Protein AF-A0A7J4L7R0-F1 (afdb_monomer_lite)

Foldseek 3Di:
DLLVVLVVLLVVLVVVQVVCCVVPVDRDPCSLVVLQCVLLVSQVVVCVVVVNCVSNVQLVQLLVVLLVVLVVCVVVVNDDPSVSSSSSSVSSSLGDDPPDPVSCVVVVVVVD

Secondary structure (DSSP, 8-state):
-HHHHHHHHHHHHHHHHHHHHHHHSS--HHHHHHHHHHHHHHHHHHHHHTT-THHHHHHHHHHHHHHHHHHHHHHTTSS-HHHHHHHHHHHHHH---TT-GGGHHHHHHTT-

Radius of gyration: 13.93 Å; chains: 1; bounding box: 34×26×31 Å

Sequence (112 aa):
MISLVLTVLGIVVLLAASYTDFKKREVPDWISYGFVFAALGTRLLYSIYSRQINFFIFGLIGFAAMFLLANILYYAKQWGGGDAKILMGMGAVFGLNIFNPSSYFVFGIFFA

pLDDT: mean 85.2, std 9.4, range [46.66, 94.0]

Structure (mmCIF, N/CA/C/O backbone):
data_AF-A0A7J4L7R0-F1
#
_entry.id   AF-A0A7J4L7R0-F1
#
loop_
_atom_site.group_PDB
_atom_site.id
_atom_site.type_symbol
_atom_site.label_atom_id
_atom_site.label_alt_id
_atom_site.label_comp_id
_atom_site.label_asym_id
_atom_site.label_entity_id
_atom_site.label_seq_id
_atom_site.pdbx_PDB_ins_code
_atom_site.Cartn_x
_atom_site.Cartn_y
_atom_site.Cartn_z
_atom_site.occupancy
_atom_site.B_iso_or_equiv
_atom_site.auth_seq_id
_atom_site.auth_comp_id
_atom_site.auth_asym_id
_atom_site.auth_atom_id
_atom_site.pdbx_PDB_model_num
ATOM 1 N N . MET A 1 1 ? -1.240 -7.581 -17.450 1.00 75.50 1 MET A N 1
ATOM 2 C CA . MET A 1 1 ? -1.303 -8.907 -16.793 1.00 75.50 1 MET A CA 1
ATOM 3 C C . MET A 1 1 ? -1.022 -8.784 -15.298 1.00 75.50 1 MET A C 1
ATOM 5 O O . MET A 1 1 ? -1.945 -9.010 -14.534 1.00 75.50 1 MET A O 1
ATOM 9 N N . ILE A 1 2 ? 0.167 -8.331 -14.865 1.00 82.19 2 ILE A N 1
ATOM 10 C CA . ILE A 1 2 ? 0.473 -8.148 -13.427 1.00 82.19 2 ILE A CA 1
ATOM 11 C C . ILE A 1 2 ? -0.470 -7.166 -12.713 1.00 82.19 2 ILE A C 1
ATOM 13 O O . ILE A 1 2 ? -0.894 -7.425 -11.593 1.00 82.19 2 ILE A O 1
ATOM 17 N N . SER A 1 3 ? -0.864 -6.082 -13.388 1.00 82.69 3 SER A N 1
ATOM 18 C CA . SER A 1 3 ? -1.840 -5.118 -12.871 1.00 82.69 3 SER A CA 1
ATOM 19 C C . SER A 1 3 ? -3.174 -5.779 -12.528 1.00 82.69 3 SER A C 1
ATOM 21 O O . SER A 1 3 ? -3.693 -5.558 -11.446 1.00 82.69 3 SER A O 1
ATOM 23 N N . LEU A 1 4 ? -3.681 -6.655 -13.399 1.00 86.69 4 LEU A N 1
ATOM 24 C CA . LEU A 1 4 ? -4.934 -7.381 -13.184 1.00 86.69 4 LEU A CA 1
ATOM 25 C C . LEU A 1 4 ? -4.838 -8.304 -11.964 1.00 86.69 4 LEU A C 1
ATOM 27 O O . LEU A 1 4 ? -5.741 -8.302 -11.135 1.00 86.69 4 LEU A O 1
ATOM 31 N N . VAL A 1 5 ? -3.727 -9.033 -11.815 1.00 89.56 5 VAL A N 1
ATOM 32 C CA . VAL A 1 5 ? -3.487 -9.897 -10.645 1.00 89.56 5 VAL A CA 1
ATOM 33 C C . VAL A 1 5 ? -3.507 -9.080 -9.352 1.00 89.56 5 VAL A C 1
ATOM 35 O O . VAL A 1 5 ? -4.197 -9.448 -8.407 1.00 89.56 5 VAL A O 1
ATOM 38 N N . LEU A 1 6 ? -2.800 -7.947 -9.326 1.00 89.62 6 LEU A N 1
ATOM 39 C CA . LEU A 1 6 ? -2.754 -7.053 -8.169 1.00 89.62 6 LEU A CA 1
ATOM 40 C C . LEU A 1 6 ? -4.126 -6.434 -7.859 1.00 89.62 6 LEU A C 1
ATOM 42 O O . LEU A 1 6 ? -4.505 -6.352 -6.694 1.00 89.62 6 LEU A O 1
ATOM 46 N N . THR A 1 7 ? -4.894 -6.043 -8.879 1.00 87.38 7 THR A N 1
ATOM 47 C CA . THR A 1 7 ? -6.252 -5.507 -8.704 1.00 87.38 7 THR A CA 1
ATOM 48 C C . THR A 1 7 ? -7.207 -6.559 -8.148 1.00 87.38 7 THR A C 1
ATOM 50 O O . THR A 1 7 ? -7.936 -6.268 -7.204 1.00 87.38 7 THR A O 1
ATOM 53 N N . VAL A 1 8 ? -7.185 -7.789 -8.673 1.00 91.56 8 VAL A N 1
ATOM 54 C CA . VAL A 1 8 ? -8.000 -8.896 -8.143 1.00 91.56 8 VAL A CA 1
ATOM 55 C C . VAL A 1 8 ? -7.621 -9.192 -6.694 1.00 91.56 8 VAL A C 1
ATOM 57 O O . VAL A 1 8 ? -8.503 -9.337 -5.853 1.00 91.56 8 VAL A O 1
ATOM 60 N N . LEU A 1 9 ? -6.323 -9.209 -6.381 1.00 91.44 9 LEU A N 1
ATOM 61 C CA . LEU A 1 9 ? -5.828 -9.397 -5.018 1.00 91.44 9 LEU A CA 1
ATOM 62 C C . LEU A 1 9 ? -6.349 -8.295 -4.081 1.00 91.44 9 LEU A C 1
ATOM 64 O O . LEU A 1 9 ? -6.861 -8.604 -3.008 1.00 91.44 9 LEU A O 1
ATOM 68 N N . GLY A 1 10 ? -6.301 -7.031 -4.511 1.00 90.19 10 GLY A N 1
ATOM 69 C CA . GLY A 1 10 ? -6.866 -5.902 -3.768 1.00 90.19 10 GLY A CA 1
ATOM 70 C C . GLY A 1 10 ? -8.373 -6.029 -3.535 1.00 90.19 10 GLY A C 1
ATOM 71 O O . GLY A 1 10 ? -8.827 -5.866 -2.408 1.00 90.19 10 GLY A O 1
ATOM 72 N N . ILE A 1 11 ? -9.149 -6.388 -4.563 1.00 90.81 11 ILE A N 1
ATOM 73 C CA . ILE A 1 11 ? -10.605 -6.577 -4.444 1.00 90.81 11 ILE A CA 1
ATOM 74 C C . ILE A 1 11 ? -10.933 -7.704 -3.460 1.00 90.81 11 ILE A C 1
ATOM 76 O O . ILE A 1 11 ? -11.785 -7.529 -2.593 1.00 90.81 11 ILE A O 1
ATOM 80 N N . VAL A 1 12 ? -10.247 -8.846 -3.557 1.00 92.56 12 VAL A N 1
ATOM 81 C CA . VAL A 1 12 ? -10.463 -9.985 -2.652 1.00 92.56 12 VAL A CA 1
ATOM 82 C C . VAL A 1 12 ? -10.168 -9.596 -1.205 1.00 92.56 12 VAL A C 1
ATOM 84 O O . VAL A 1 12 ? -10.956 -9.918 -0.318 1.00 92.56 12 VAL A O 1
ATOM 87 N N . VAL A 1 13 ? -9.069 -8.876 -0.959 1.00 91.69 13 VAL A N 1
ATOM 88 C CA . VAL A 1 13 ? -8.724 -8.418 0.391 1.00 91.69 13 VAL A CA 1
ATOM 89 C C . VAL A 1 13 ? -9.716 -7.383 0.903 1.00 91.69 13 VAL A C 1
ATOM 91 O O . VAL A 1 13 ? -10.108 -7.482 2.059 1.00 91.69 13 VAL A O 1
ATOM 94 N N . LEU A 1 14 ? -10.169 -6.438 0.077 1.00 89.88 14 LEU A N 1
ATOM 95 C CA . LEU A 1 14 ? -11.183 -5.462 0.484 1.00 89.88 14 LEU A CA 1
ATOM 96 C C . LEU A 1 14 ? -12.504 -6.145 0.845 1.00 89.88 14 LEU A C 1
ATOM 98 O O . LEU A 1 14 ? -13.069 -5.853 1.891 1.00 89.88 14 LEU A O 1
ATOM 102 N N . LEU A 1 15 ? -12.958 -7.112 0.044 1.00 91.50 15 LEU A N 1
ATOM 103 C CA . LEU A 1 15 ? -14.153 -7.898 0.360 1.00 91.50 15 LEU A CA 1
ATOM 104 C C . LEU A 1 15 ? -13.981 -8.699 1.655 1.00 91.50 15 LEU A C 1
ATOM 106 O O . LEU A 1 15 ? -14.891 -8.730 2.482 1.00 91.50 15 LEU A O 1
ATOM 110 N N . ALA A 1 16 ? -12.816 -9.323 1.852 1.00 88.62 16 ALA A N 1
ATOM 111 C CA . ALA A 1 16 ? -12.506 -10.048 3.079 1.00 88.62 16 ALA A CA 1
ATOM 112 C C . ALA A 1 16 ? -12.475 -9.110 4.297 1.00 88.62 16 ALA A C 1
ATOM 114 O O . ALA A 1 16 ? -13.067 -9.439 5.324 1.00 88.62 16 ALA A O 1
ATOM 115 N N . ALA A 1 17 ? -11.849 -7.938 4.162 1.00 87.19 17 ALA A N 1
ATOM 116 C CA . ALA A 1 17 ? -11.768 -6.912 5.191 1.00 87.19 17 ALA A CA 1
ATOM 117 C C . ALA A 1 17 ? -13.156 -6.377 5.554 1.00 87.19 17 ALA A C 1
ATOM 119 O O . ALA A 1 17 ? -13.510 -6.400 6.729 1.00 87.19 17 ALA A O 1
ATOM 120 N N . SER A 1 18 ? -13.979 -6.010 4.566 1.00 87.31 18 SER A N 1
ATOM 121 C CA . SER A 1 18 ? -15.365 -5.585 4.786 1.00 87.31 18 SER A CA 1
ATOM 122 C C . SER A 1 18 ? -16.191 -6.684 5.450 1.00 87.31 18 SER A C 1
ATOM 124 O O . SER A 1 18 ? -16.914 -6.416 6.404 1.00 87.31 18 SER A O 1
ATOM 126 N N . TYR A 1 19 ? -16.059 -7.940 5.012 1.00 88.94 19 TYR A N 1
ATOM 127 C CA . TYR A 1 19 ? -16.759 -9.057 5.648 1.00 88.94 19 TYR A CA 1
ATOM 128 C C . TYR A 1 19 ? -16.350 -9.232 7.119 1.00 88.94 19 TYR A C 1
ATOM 130 O O . TYR A 1 19 ? -17.206 -9.442 7.983 1.00 88.94 19 TYR A O 1
ATOM 138 N N . THR A 1 20 ? -15.052 -9.139 7.430 1.00 85.50 20 THR A N 1
ATOM 139 C CA . THR A 1 20 ? -14.573 -9.213 8.817 1.00 85.50 20 THR A CA 1
ATOM 140 C C . THR A 1 20 ? -14.995 -8.011 9.648 1.00 85.50 20 THR A C 1
ATOM 142 O O . THR A 1 20 ? -15.361 -8.200 10.807 1.00 85.50 20 THR A O 1
ATOM 145 N N . ASP A 1 21 ? -15.021 -6.820 9.054 1.00 84.25 21 ASP A N 1
ATOM 146 C CA . ASP A 1 21 ? -15.445 -5.587 9.706 1.00 84.25 21 ASP A CA 1
ATOM 147 C C . ASP A 1 21 ? -16.929 -5.655 10.098 1.00 84.25 21 ASP A C 1
ATOM 149 O O . ASP A 1 21 ? -17.273 -5.488 11.266 1.00 84.25 21 ASP A O 1
ATOM 153 N N . PHE A 1 22 ? -17.808 -6.105 9.195 1.00 83.25 22 PHE A N 1
ATOM 154 C CA . PHE A 1 22 ? -19.222 -6.329 9.524 1.00 83.25 22 PHE A CA 1
ATOM 155 C C . PHE A 1 22 ? -19.436 -7.368 10.636 1.00 83.25 22 PHE A C 1
ATOM 157 O O . PHE A 1 22 ? -20.396 -7.267 11.401 1.00 83.25 22 PHE A O 1
ATOM 164 N N . LYS A 1 23 ? -18.569 -8.384 10.731 1.00 81.31 23 LYS A N 1
ATOM 165 C CA . LYS A 1 23 ? -18.746 -9.507 11.665 1.00 81.31 23 LYS A CA 1
ATOM 166 C C . LYS A 1 23 ? -18.120 -9.273 13.039 1.00 81.31 23 LYS A C 1
ATOM 168 O O . LYS A 1 23 ? -18.668 -9.735 14.036 1.00 81.31 23 LYS A O 1
ATOM 173 N N . LYS A 1 24 ? -16.951 -8.634 13.090 1.00 78.25 24 LYS A N 1
ATOM 174 C CA . LYS A 1 24 ? -16.125 -8.491 14.301 1.00 78.25 24 LYS A CA 1
ATOM 175 C C . LYS A 1 24 ? -15.826 -7.037 14.668 1.00 78.25 24 LYS A C 1
ATOM 177 O O . LYS A 1 24 ? -15.263 -6.821 15.733 1.00 78.25 24 LYS A O 1
ATOM 182 N N . ARG A 1 25 ? -16.221 -6.071 13.824 1.00 79.94 25 ARG A N 1
ATOM 183 C CA . ARG A 1 25 ? -15.906 -4.631 13.932 1.00 79.94 25 ARG A CA 1
ATOM 184 C C . ARG A 1 25 ? -14.415 -4.300 13.936 1.00 79.94 25 ARG A C 1
ATOM 186 O O . ARG A 1 25 ? -14.034 -3.190 14.287 1.00 79.94 25 ARG A O 1
ATOM 193 N N . GLU A 1 2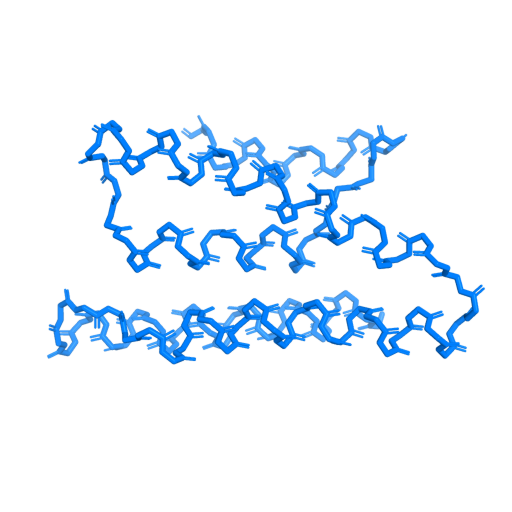6 ? -13.581 -5.273 13.583 1.00 80.06 26 GLU A N 1
ATOM 194 C CA . GLU A 1 26 ? -12.136 -5.130 13.511 1.00 80.06 26 GLU A CA 1
ATOM 195 C C . GLU A 1 26 ? -11.604 -5.993 12.369 1.00 80.06 26 GLU A C 1
ATOM 197 O O . GLU A 1 26 ? -11.933 -7.181 12.243 1.00 80.06 26 GLU A O 1
ATOM 202 N N . VAL A 1 27 ? -10.748 -5.392 11.545 1.00 82.88 27 VAL A N 1
ATOM 203 C CA . VAL A 1 27 ? -9.980 -6.114 10.533 1.00 82.88 27 VAL A CA 1
ATOM 204 C C . VAL A 1 27 ? -8.771 -6.743 11.221 1.00 82.88 27 VAL A C 1
ATOM 206 O O . VAL A 1 27 ? -7.958 -6.033 11.814 1.00 82.88 27 VAL A O 1
ATOM 209 N N . PRO A 1 28 ? -8.608 -8.069 11.147 1.00 85.19 28 PRO A N 1
ATOM 210 C CA . PRO A 1 28 ? -7.557 -8.724 11.892 1.00 85.19 28 PRO A CA 1
ATOM 211 C C . PRO A 1 28 ? -6.192 -8.596 11.189 1.00 85.19 28 PRO A C 1
ATOM 213 O O . PRO A 1 28 ? -6.074 -8.719 9.970 1.00 85.19 28 PRO A O 1
ATOM 216 N N . ASP A 1 29 ? -5.136 -8.412 11.983 1.00 85.38 29 ASP A N 1
ATOM 217 C CA . ASP A 1 29 ? -3.806 -7.975 11.524 1.00 85.38 29 ASP A CA 1
ATOM 218 C C . ASP A 1 29 ? -3.152 -8.852 10.447 1.00 85.38 29 ASP A C 1
ATOM 220 O O . ASP A 1 29 ? -2.523 -8.344 9.522 1.00 85.38 29 ASP A O 1
ATOM 224 N N . TRP A 1 30 ? -3.307 -10.170 10.540 1.00 87.44 30 TRP A N 1
ATOM 225 C CA . TRP A 1 30 ? -2.859 -11.138 9.535 1.00 87.44 30 TRP A CA 1
ATOM 226 C C . TRP A 1 30 ? -3.399 -10.865 8.123 1.00 87.44 30 TRP A C 1
ATOM 228 O O . TRP A 1 30 ? -2.665 -11.087 7.162 1.00 87.44 30 TRP A O 1
ATOM 238 N N . ILE A 1 31 ? -4.620 -10.336 7.976 1.00 86.94 31 ILE A N 1
ATOM 239 C CA . ILE A 1 31 ? -5.161 -9.945 6.665 1.00 86.94 31 ILE A CA 1
ATOM 240 C C . ILE A 1 31 ? -4.424 -8.707 6.155 1.00 86.94 31 ILE A C 1
ATOM 242 O O . ILE A 1 31 ? -3.951 -8.700 5.020 1.00 86.94 31 ILE A O 1
ATOM 246 N N . SER A 1 32 ? -4.264 -7.686 6.997 1.00 88.69 32 SER A N 1
ATOM 247 C CA . SER A 1 32 ? -3.633 -6.426 6.600 1.00 88.69 32 SER A CA 1
ATOM 248 C C . SER A 1 32 ? -2.1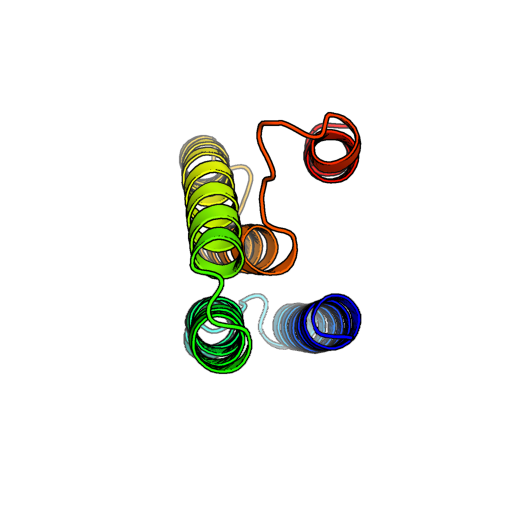40 -6.586 6.299 1.00 88.69 32 SER A C 1
ATOM 250 O O . SER A 1 32 ? -1.671 -6.171 5.240 1.00 88.69 32 SER A O 1
ATOM 252 N N . TYR A 1 33 ? -1.377 -7.235 7.184 1.00 89.19 33 TYR A N 1
ATOM 253 C CA . TYR A 1 33 ? 0.040 -7.513 6.935 1.00 89.19 33 TYR A CA 1
ATOM 254 C C . TYR A 1 33 ? 0.220 -8.512 5.793 1.00 89.19 33 TYR A C 1
ATOM 256 O O . TYR A 1 33 ? 1.068 -8.297 4.927 1.00 89.19 33 TYR A O 1
ATOM 264 N N . GLY A 1 34 ? -0.606 -9.563 5.743 1.00 91.94 34 GLY A N 1
ATOM 265 C CA . GLY A 1 34 ? -0.603 -10.527 4.645 1.00 91.94 34 GLY A CA 1
ATOM 266 C C . GLY A 1 34 ? -0.827 -9.854 3.293 1.00 91.94 34 GLY A C 1
ATOM 267 O O . GLY A 1 34 ? -0.132 -10.173 2.332 1.00 91.94 34 GLY A O 1
ATOM 268 N N . PHE A 1 35 ? -1.712 -8.859 3.230 1.00 92.75 35 PHE A N 1
ATOM 269 C CA . PHE A 1 35 ? -1.954 -8.078 2.023 1.00 92.75 35 PHE A CA 1
ATOM 270 C C . PHE A 1 35 ? -0.732 -7.268 1.579 1.00 92.75 35 PHE A C 1
ATOM 272 O O . PHE A 1 35 ? -0.351 -7.337 0.410 1.00 92.75 35 PHE A O 1
ATOM 279 N N . VAL A 1 36 ? -0.074 -6.558 2.502 1.00 92.88 36 VAL A N 1
ATOM 280 C CA . VAL A 1 36 ? 1.155 -5.801 2.204 1.00 92.88 36 VAL A CA 1
ATOM 281 C C . VAL A 1 36 ? 2.248 -6.729 1.668 1.00 92.88 36 VAL A C 1
ATOM 283 O O . VAL A 1 36 ? 2.837 -6.453 0.618 1.00 92.88 36 VAL A O 1
ATOM 286 N N . PHE A 1 37 ? 2.497 -7.852 2.349 1.00 94.00 37 PHE A N 1
ATOM 287 C C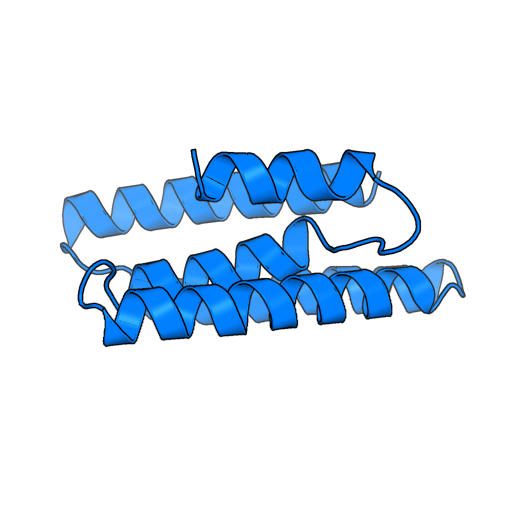A . PHE A 1 37 ? 3.507 -8.821 1.922 1.00 94.00 37 PHE A CA 1
ATOM 288 C C . PHE A 1 37 ? 3.154 -9.473 0.585 1.00 94.00 37 PHE A C 1
ATOM 290 O O . PHE A 1 37 ? 4.034 -9.636 -0.258 1.00 94.00 37 PHE A O 1
ATOM 297 N N . ALA A 1 38 ? 1.883 -9.799 0.347 1.00 93.50 38 ALA A N 1
ATOM 298 C CA . ALA A 1 38 ? 1.444 -10.376 -0.916 1.00 93.50 38 ALA A CA 1
ATOM 299 C C . ALA A 1 38 ? 1.591 -9.381 -2.079 1.00 93.50 38 ALA A C 1
ATOM 301 O O . ALA A 1 38 ? 2.089 -9.751 -3.143 1.00 93.50 38 ALA A O 1
ATOM 302 N N . ALA A 1 39 ? 1.232 -8.110 -1.888 1.00 93.38 39 ALA A N 1
ATOM 303 C CA . ALA A 1 39 ? 1.350 -7.076 -2.916 1.00 93.38 39 ALA A CA 1
ATOM 304 C C . ALA A 1 39 ? 2.817 -6.755 -3.262 1.00 93.38 39 ALA A C 1
ATOM 306 O O . ALA A 1 39 ? 3.192 -6.720 -4.436 1.00 93.38 39 ALA A O 1
ATOM 307 N N . LEU A 1 40 ? 3.679 -6.567 -2.256 1.00 93.56 40 LEU A N 1
ATOM 308 C CA . LEU A 1 40 ? 5.108 -6.323 -2.490 1.00 93.56 40 LEU A CA 1
ATOM 309 C C . LEU A 1 40 ? 5.827 -7.576 -3.001 1.00 93.56 40 LEU A C 1
ATOM 311 O O . LEU A 1 40 ? 6.642 -7.480 -3.917 1.00 93.56 40 LEU A O 1
ATOM 315 N N . GLY A 1 41 ? 5.494 -8.751 -2.466 1.00 93.56 41 GLY A N 1
ATOM 316 C CA . GLY A 1 41 ? 6.066 -10.030 -2.879 1.00 93.56 41 GLY A CA 1
ATOM 317 C C . GLY A 1 41 ? 5.743 -10.370 -4.332 1.00 93.56 41 GLY A C 1
ATOM 318 O O . GLY A 1 41 ? 6.641 -10.715 -5.096 1.00 93.56 41 GLY A O 1
ATOM 319 N N . THR A 1 42 ? 4.492 -10.189 -4.762 1.00 92.62 42 THR A N 1
ATOM 320 C CA . THR A 1 42 ? 4.103 -10.396 -6.171 1.00 92.62 42 THR A CA 1
ATOM 321 C C . THR A 1 42 ? 4.816 -9.427 -7.113 1.00 92.62 42 THR A C 1
ATOM 323 O O . THR A 1 42 ? 5.289 -9.847 -8.171 1.00 92.62 42 THR A O 1
ATOM 326 N N . ARG A 1 43 ? 4.987 -8.154 -6.725 1.00 90.38 43 ARG A N 1
ATOM 327 C CA . ARG A 1 43 ? 5.796 -7.192 -7.496 1.00 90.38 43 ARG A CA 1
ATOM 328 C C . ARG A 1 43 ? 7.272 -7.558 -7.549 1.00 90.38 43 ARG A C 1
ATOM 330 O O . ARG A 1 43 ? 7.887 -7.389 -8.598 1.00 90.38 43 ARG A O 1
ATOM 337 N N . LEU A 1 44 ? 7.836 -8.058 -6.453 1.00 92.75 44 LEU A N 1
ATOM 338 C CA . LEU A 1 44 ? 9.229 -8.492 -6.389 1.00 92.75 44 LEU A CA 1
ATOM 339 C C . LEU A 1 44 ? 9.464 -9.697 -7.305 1.00 92.75 44 LEU A C 1
ATOM 341 O O . LEU A 1 44 ? 10.366 -9.662 -8.140 1.00 92.75 44 LEU A O 1
ATOM 345 N N . LEU A 1 45 ? 8.613 -10.722 -7.216 1.00 93.44 45 LEU A N 1
ATOM 346 C CA . LEU A 1 45 ? 8.683 -11.901 -8.084 1.00 93.44 45 LEU A CA 1
ATOM 347 C C . LEU A 1 45 ? 8.547 -11.515 -9.560 1.00 93.44 45 LEU A C 1
ATOM 349 O O . LEU A 1 45 ? 9.334 -11.961 -10.395 1.00 93.44 45 LEU A O 1
ATOM 353 N N . TYR A 1 46 ? 7.597 -10.632 -9.879 1.00 91.69 46 TYR A N 1
ATOM 354 C CA . TYR A 1 46 ? 7.419 -10.141 -11.241 1.00 91.69 46 TYR A CA 1
ATOM 355 C C . TYR A 1 46 ? 8.627 -9.335 -11.729 1.00 91.69 46 TYR A C 1
ATOM 357 O O . TYR A 1 46 ? 9.080 -9.538 -12.849 1.00 91.69 46 TYR A O 1
ATOM 365 N N . SER A 1 47 ? 9.188 -8.474 -10.880 1.00 92.19 47 SER A N 1
ATOM 366 C CA . SER A 1 47 ? 10.388 -7.687 -11.176 1.00 92.19 47 SER A CA 1
ATOM 367 C C . SER A 1 47 ? 11.594 -8.569 -11.514 1.00 92.19 47 SER A C 1
ATOM 369 O O . SER A 1 47 ? 12.344 -8.252 -12.440 1.00 92.19 47 SER A O 1
ATOM 371 N N . ILE A 1 48 ? 11.777 -9.680 -10.790 1.00 92.62 48 ILE A N 1
ATOM 372 C CA . ILE A 1 48 ? 12.829 -10.667 -11.074 1.00 92.62 48 ILE A CA 1
ATOM 373 C C . ILE A 1 48 ? 12.560 -11.350 -12.420 1.00 92.62 48 ILE A C 1
ATOM 375 O O . ILE A 1 48 ? 13.458 -11.421 -13.259 1.00 92.62 48 ILE A O 1
ATOM 379 N N . TYR A 1 49 ? 11.322 -11.795 -12.657 1.00 92.31 49 TYR A N 1
ATOM 380 C CA . TYR A 1 49 ? 10.928 -12.464 -13.899 1.00 92.31 49 TYR A CA 1
ATOM 381 C C . TYR A 1 49 ? 11.096 -11.566 -15.135 1.00 92.31 49 TYR A C 1
ATOM 383 O O . TYR A 1 49 ? 11.669 -11.983 -16.139 1.00 92.31 49 TYR A O 1
ATOM 391 N N . SER A 1 50 ? 10.650 -10.311 -15.059 1.00 90.31 50 SER A N 1
ATOM 392 C CA . SER A 1 50 ? 10.727 -9.352 -16.163 1.00 90.31 50 SER A CA 1
ATOM 393 C C . SER A 1 50 ? 12.082 -8.645 -16.269 1.00 90.31 50 SER A C 1
ATOM 395 O O . SER A 1 50 ? 12.251 -7.821 -17.165 1.00 90.31 50 SER A O 1
ATOM 397 N N . ARG A 1 51 ? 13.026 -8.914 -15.348 1.00 89.12 51 ARG A N 1
ATOM 398 C CA . ARG A 1 51 ? 14.325 -8.222 -15.202 1.00 89.12 51 ARG A CA 1
ATOM 399 C C . ARG A 1 51 ? 14.207 -6.692 -15.150 1.00 89.12 51 ARG A C 1
ATOM 401 O O . ARG A 1 51 ? 15.091 -5.974 -15.607 1.00 89.12 51 ARG A O 1
ATOM 408 N N . GLN A 1 52 ? 13.106 -6.184 -14.600 1.00 89.50 52 GLN A N 1
ATOM 409 C CA . GLN A 1 52 ? 12.827 -4.750 -14.519 1.00 89.50 52 GLN A CA 1
ATOM 410 C C . GLN A 1 52 ? 12.536 -4.358 -13.074 1.00 89.50 52 GLN A C 1
ATOM 412 O O . GLN A 1 52 ? 11.397 -4.431 -12.613 1.00 89.50 52 GLN A O 1
ATOM 417 N N . ILE A 1 53 ? 13.576 -3.874 -12.391 1.00 89.75 53 ILE A N 1
ATOM 418 C CA . ILE A 1 53 ? 13.520 -3.457 -10.981 1.00 89.75 53 ILE A CA 1
ATOM 419 C C . ILE A 1 53 ? 12.497 -2.338 -10.725 1.00 89.75 53 ILE A C 1
ATOM 421 O O . ILE A 1 53 ? 11.931 -2.228 -9.637 1.00 89.75 53 ILE A O 1
ATOM 425 N N . ASN A 1 54 ? 12.195 -1.548 -11.760 1.00 87.25 54 ASN A N 1
ATOM 426 C CA . ASN A 1 54 ? 11.266 -0.424 -11.704 1.00 87.25 54 ASN A CA 1
ATOM 427 C C . ASN A 1 54 ? 9.875 -0.831 -11.191 1.00 87.25 54 ASN A C 1
ATOM 429 O O . ASN A 1 54 ? 9.263 -0.072 -10.444 1.00 87.25 54 ASN A O 1
ATOM 433 N N . PHE A 1 55 ? 9.386 -2.037 -11.511 1.00 86.44 55 PHE A N 1
ATOM 434 C CA . PHE A 1 55 ? 8.077 -2.504 -11.029 1.00 86.44 55 PHE A CA 1
ATOM 435 C C . PHE A 1 55 ? 8.013 -2.620 -9.505 1.00 86.44 55 PHE A C 1
ATOM 437 O O . PHE A 1 55 ? 7.001 -2.253 -8.893 1.00 86.44 55 PHE A O 1
ATOM 444 N N . PHE A 1 56 ? 9.095 -3.105 -8.895 1.00 90.44 56 PHE A N 1
ATOM 445 C CA . PHE A 1 56 ? 9.205 -3.201 -7.447 1.00 90.44 56 PHE A CA 1
ATOM 446 C C . PHE A 1 56 ? 9.386 -1.817 -6.817 1.00 90.44 56 PHE A C 1
ATOM 448 O O . PHE A 1 56 ? 8.671 -1.486 -5.875 1.00 90.44 56 PHE A O 1
ATOM 455 N N . ILE A 1 57 ? 10.242 -0.968 -7.399 1.00 90.19 57 ILE A N 1
ATOM 456 C CA . ILE A 1 57 ? 10.485 0.401 -6.916 1.00 90.19 57 ILE A CA 1
ATOM 457 C C . ILE A 1 57 ? 9.195 1.230 -6.913 1.00 90.19 57 ILE A C 1
ATOM 459 O O . ILE A 1 57 ? 8.871 1.844 -5.902 1.00 90.19 57 ILE A O 1
ATOM 463 N N . PHE A 1 58 ? 8.403 1.198 -7.988 1.00 90.00 58 PHE A N 1
ATOM 464 C CA . PHE A 1 58 ? 7.118 1.906 -8.027 1.00 90.00 58 PHE A CA 1
ATOM 465 C C . PHE A 1 58 ? 6.135 1.392 -6.968 1.00 90.00 58 PHE A C 1
ATOM 467 O O . PHE A 1 58 ? 5.331 2.162 -6.446 1.00 90.00 58 PHE A O 1
ATOM 474 N N . GLY A 1 59 ? 6.199 0.101 -6.627 1.00 88.69 59 GLY A N 1
ATOM 475 C CA . GLY A 1 59 ? 5.388 -0.480 -5.554 1.00 88.69 59 GLY A CA 1
ATOM 476 C C . GLY A 1 59 ? 5.829 0.017 -4.186 1.00 88.69 59 GLY A C 1
ATOM 477 O O . GLY A 1 59 ? 4.994 0.393 -3.372 1.00 88.69 59 GLY A O 1
ATOM 478 N N . LEU A 1 60 ? 7.142 0.091 -3.969 1.00 92.56 60 LEU A N 1
ATOM 479 C CA . LEU A 1 60 ? 7.738 0.603 -2.741 1.00 92.56 60 LEU A CA 1
ATOM 480 C C . LEU A 1 60 ? 7.425 2.092 -2.532 1.00 92.56 60 LEU A C 1
ATOM 482 O O . LEU A 1 60 ? 7.080 2.494 -1.427 1.00 92.56 60 LEU A O 1
ATOM 486 N N . ILE A 1 61 ? 7.490 2.900 -3.596 1.00 91.00 61 ILE A N 1
ATOM 487 C CA . ILE A 1 61 ? 7.139 4.328 -3.554 1.00 91.00 61 ILE A CA 1
ATOM 488 C C . ILE A 1 61 ? 5.645 4.500 -3.260 1.00 91.00 61 ILE A C 1
ATOM 490 O O . ILE A 1 61 ? 5.280 5.311 -2.414 1.00 91.00 61 ILE A O 1
ATOM 494 N N . GLY A 1 62 ? 4.779 3.716 -3.912 1.00 90.06 62 GLY A N 1
ATOM 495 C CA . GLY A 1 62 ? 3.338 3.732 -3.638 1.00 90.06 62 GLY A CA 1
ATOM 496 C C . GLY A 1 62 ? 3.011 3.331 -2.198 1.00 90.06 62 GLY A C 1
ATOM 497 O O . GLY A 1 62 ? 2.225 4.005 -1.534 1.00 90.06 62 GLY A O 1
ATOM 498 N N . PHE A 1 63 ? 3.668 2.285 -1.691 1.00 92.94 63 PHE A N 1
ATOM 499 C CA . PHE A 1 63 ? 3.585 1.875 -0.291 1.00 92.94 63 PHE A CA 1
ATOM 500 C C . PHE A 1 63 ? 4.039 2.994 0.648 1.00 92.94 63 PHE A C 1
ATOM 502 O O . PHE A 1 63 ? 3.313 3.325 1.575 1.00 92.94 63 PHE A O 1
ATOM 509 N N . ALA A 1 64 ? 5.197 3.612 0.402 1.00 92.56 64 ALA A N 1
ATOM 510 C CA . ALA A 1 64 ? 5.730 4.679 1.246 1.00 92.56 64 ALA A CA 1
ATOM 511 C C . ALA A 1 64 ? 4.816 5.917 1.271 1.00 92.56 64 ALA A C 1
ATOM 513 O O . ALA A 1 64 ? 4.572 6.483 2.335 1.00 92.56 64 ALA A O 1
ATOM 514 N N . ALA A 1 65 ? 4.259 6.306 0.121 1.00 89.69 65 ALA A N 1
ATOM 515 C CA . ALA A 1 65 ? 3.313 7.415 0.032 1.00 89.69 65 ALA A CA 1
ATOM 516 C C . ALA A 1 65 ? 2.031 7.135 0.831 1.00 89.69 65 ALA A C 1
ATOM 518 O O . ALA A 1 65 ? 1.597 7.972 1.622 1.00 89.69 65 ALA A O 1
ATOM 519 N N . MET A 1 66 ? 1.453 5.940 0.679 1.00 89.88 66 MET A N 1
ATOM 520 C CA . MET A 1 66 ? 0.274 5.541 1.454 1.00 89.88 66 MET A CA 1
ATOM 521 C C . MET A 1 66 ? 0.592 5.281 2.922 1.00 89.88 66 MET A C 1
ATOM 523 O O . MET A 1 66 ? -0.255 5.520 3.765 1.00 89.88 66 MET A O 1
ATOM 527 N N . PHE A 1 67 ? 1.807 4.869 3.269 1.00 91.38 67 PHE A N 1
ATOM 528 C CA . PHE A 1 67 ? 2.251 4.756 4.655 1.00 91.38 67 PHE A CA 1
ATOM 529 C C . PHE A 1 67 ? 2.288 6.117 5.350 1.00 91.38 67 PHE A C 1
ATOM 531 O O . PHE A 1 67 ? 1.808 6.249 6.475 1.00 91.38 67 PHE A O 1
ATOM 538 N N . LEU A 1 68 ? 2.807 7.146 4.676 1.00 91.44 68 LEU A N 1
ATOM 539 C CA . LEU A 1 68 ? 2.772 8.513 5.194 1.00 91.44 68 LEU A CA 1
ATOM 540 C C . LEU A 1 68 ? 1.330 9.001 5.368 1.00 91.44 68 LEU A C 1
ATOM 542 O O . LEU A 1 68 ? 0.983 9.486 6.442 1.00 91.44 68 LEU A O 1
ATOM 546 N N . LEU A 1 69 ? 0.480 8.806 4.357 1.00 88.19 69 LEU A N 1
ATOM 547 C CA . LEU A 1 69 ? -0.935 9.186 4.412 1.00 88.19 69 LEU A CA 1
ATOM 548 C C . LEU A 1 69 ? -1.671 8.448 5.543 1.00 88.19 69 LEU A C 1
ATOM 550 O O . LEU A 1 69 ? -2.326 9.079 6.369 1.00 88.19 69 LEU A O 1
ATOM 554 N N . ALA A 1 70 ? -1.507 7.128 5.630 1.00 90.06 70 ALA A N 1
ATOM 555 C CA . ALA A 1 70 ? -2.106 6.286 6.659 1.00 90.06 70 ALA A CA 1
ATOM 556 C C . ALA A 1 70 ? -1.715 6.740 8.069 1.00 90.06 70 ALA A C 1
ATOM 558 O O . ALA A 1 70 ? -2.574 6.808 8.944 1.00 90.06 70 ALA A O 1
ATOM 559 N N . ASN A 1 71 ? -0.447 7.101 8.289 1.00 89.75 71 ASN A N 1
ATOM 560 C CA . ASN A 1 71 ? -0.010 7.638 9.576 1.00 89.75 71 ASN A CA 1
ATOM 561 C C . ASN A 1 71 ? -0.653 8.992 9.877 1.00 89.75 71 ASN A C 1
ATOM 563 O O . ASN A 1 71 ? -1.112 9.197 10.996 1.00 89.75 71 ASN A O 1
ATOM 567 N N . ILE A 1 72 ? -0.731 9.901 8.899 1.00 89.44 72 ILE A N 1
ATOM 568 C CA . ILE A 1 72 ? -1.399 11.198 9.082 1.00 89.44 72 ILE A CA 1
ATOM 569 C C . ILE A 1 72 ? -2.859 10.985 9.503 1.00 89.44 72 ILE A C 1
ATOM 571 O O . ILE A 1 72 ? -3.294 11.570 10.493 1.00 89.44 72 ILE A O 1
ATOM 575 N N . LEU A 1 73 ? -3.596 10.107 8.814 1.00 87.56 73 LEU A N 1
ATOM 576 C CA . LEU A 1 73 ? -4.996 9.804 9.135 1.00 87.56 73 LEU A CA 1
ATOM 577 C C . LEU A 1 73 ? -5.165 9.097 10.484 1.00 87.56 73 LEU A C 1
ATOM 579 O O . LEU A 1 73 ? -6.121 9.376 11.213 1.00 87.56 73 LEU A O 1
ATOM 583 N N . TYR A 1 74 ? -4.230 8.214 10.833 1.00 88.56 74 TYR A N 1
ATOM 584 C CA . TYR A 1 74 ? -4.208 7.529 12.121 1.00 88.56 74 TYR A CA 1
ATOM 585 C C . TYR A 1 74 ? -3.985 8.516 13.275 1.00 88.56 74 TYR A C 1
ATOM 587 O O . TYR A 1 74 ? -4.741 8.522 14.247 1.00 88.56 74 TYR A O 1
ATOM 595 N N . TYR A 1 75 ? -3.004 9.418 13.154 1.00 88.88 75 TYR A N 1
ATOM 596 C CA . TYR A 1 75 ? -2.755 10.460 14.157 1.00 88.88 75 TYR A CA 1
ATOM 597 C C . TYR A 1 75 ? -3.870 11.511 14.209 1.00 88.88 75 TYR A C 1
ATOM 599 O O . TYR A 1 75 ? -4.179 12.015 15.289 1.00 88.88 75 TYR A O 1
ATOM 607 N N . ALA A 1 76 ? -4.531 11.787 13.082 1.00 90.06 76 ALA A N 1
ATOM 608 C CA . ALA A 1 76 ? -5.737 12.611 13.026 1.00 90.06 76 ALA A CA 1
ATOM 609 C C . ALA A 1 76 ? -6.976 11.925 13.641 1.00 90.06 76 ALA A C 1
ATOM 611 O O . ALA A 1 76 ? -8.040 12.540 13.700 1.00 90.06 76 ALA A O 1
ATOM 612 N N . LYS A 1 77 ? -6.853 10.668 14.104 1.00 86.69 77 LYS A N 1
ATOM 613 C CA . LYS A 1 77 ? -7.939 9.829 14.641 1.00 86.69 77 LYS A CA 1
ATOM 614 C C . LYS A 1 77 ? -9.109 9.635 13.674 1.00 86.69 77 LYS A C 1
ATOM 616 O O . LYS A 1 77 ? -10.211 9.315 14.111 1.00 86.69 77 LYS A O 1
ATOM 621 N N . GLN A 1 78 ? -8.889 9.838 12.375 1.00 85.69 78 GLN A N 1
ATOM 622 C CA . GLN A 1 78 ? -9.937 9.624 11.384 1.00 85.69 78 GLN A CA 1
ATOM 623 C C . GLN A 1 78 ? -10.122 8.136 11.105 1.00 85.69 78 GLN A C 1
ATOM 625 O O . GLN A 1 78 ? -11.257 7.687 10.981 1.00 85.69 78 GLN A O 1
ATOM 630 N N . TRP A 1 79 ? -9.027 7.381 10.992 1.00 83.75 79 TRP A N 1
ATOM 631 C CA . TRP A 1 79 ? -9.049 5.977 10.575 1.00 83.75 79 TRP A CA 1
ATOM 632 C C . TRP A 1 79 ? -8.436 5.059 11.633 1.00 83.75 79 TRP A C 1
ATOM 634 O O . TRP A 1 79 ? -7.491 5.435 12.333 1.00 83.75 79 TRP A O 1
ATOM 644 N N . GLY A 1 80 ? -8.966 3.838 11.730 1.00 84.38 80 GLY A N 1
ATOM 645 C CA . GLY A 1 80 ? -8.440 2.809 12.617 1.00 84.38 80 GLY A CA 1
ATOM 646 C C . GLY A 1 80 ? -7.103 2.243 12.132 1.00 84.38 80 GLY A C 1
ATOM 647 O O . GLY A 1 80 ? -6.714 2.376 10.970 1.00 84.38 80 GLY A O 1
ATOM 648 N N . GLY A 1 81 ? -6.392 1.551 13.028 1.00 82.19 81 GLY A N 1
ATOM 649 C CA . GLY A 1 81 ? -5.123 0.898 12.687 1.00 82.19 81 GLY A CA 1
ATOM 650 C C . GLY A 1 81 ? -5.265 -0.187 11.609 1.00 82.19 81 GLY A C 1
ATOM 651 O O . GLY A 1 81 ? -4.343 -0.386 10.821 1.00 82.19 81 GLY A O 1
ATOM 652 N N . GLY A 1 82 ? -6.418 -0.864 11.542 1.00 83.00 82 GLY A N 1
ATOM 653 C CA . GLY A 1 82 ? -6.724 -1.842 10.494 1.00 83.00 82 GLY A CA 1
ATOM 654 C C . GLY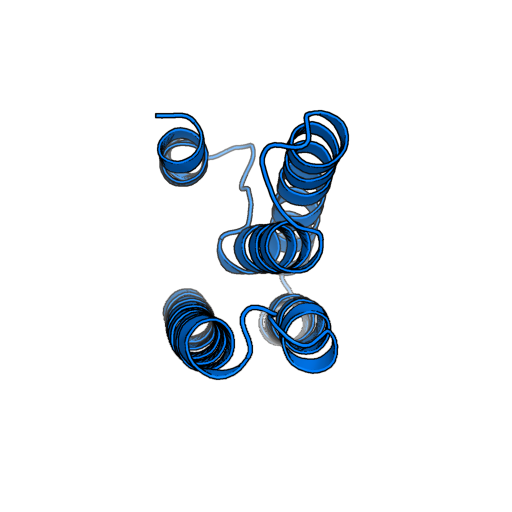 A 1 82 ? -6.827 -1.194 9.111 1.00 83.00 82 GLY A C 1
ATOM 655 O O . GLY A 1 82 ? -6.112 -1.601 8.190 1.00 83.00 82 GLY A O 1
ATOM 656 N N . ASP A 1 83 ? -7.638 -0.141 8.997 1.00 83.88 83 ASP A N 1
ATOM 657 C CA . ASP A 1 83 ? -7.882 0.600 7.749 1.00 83.88 83 ASP A CA 1
ATOM 658 C C . ASP A 1 83 ? -6.603 1.255 7.223 1.00 83.88 83 ASP A C 1
ATOM 660 O O . ASP A 1 83 ? -6.277 1.159 6.038 1.00 83.88 83 ASP A O 1
ATOM 664 N N . ALA A 1 84 ? -5.818 1.841 8.131 1.00 88.31 84 ALA A N 1
ATOM 665 C CA . ALA A 1 84 ? -4.515 2.417 7.829 1.00 88.31 84 ALA A CA 1
ATOM 666 C C . AL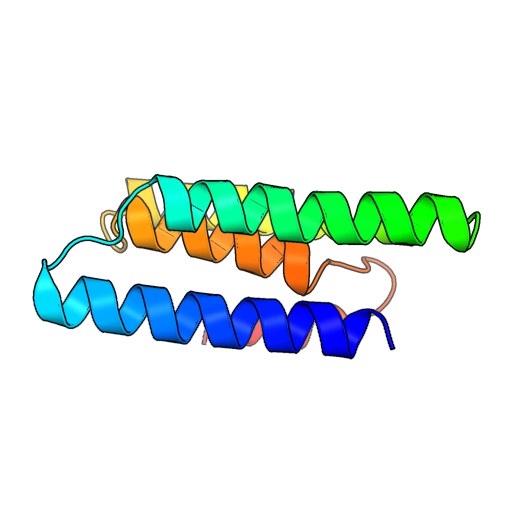A A 1 84 ? -3.577 1.389 7.170 1.00 88.31 84 ALA A C 1
ATOM 668 O O . ALA A 1 84 ? -2.932 1.688 6.164 1.00 88.31 84 ALA A O 1
ATOM 669 N N . LYS A 1 85 ? -3.514 0.154 7.687 1.00 89.44 85 LYS A N 1
ATOM 670 C CA . LYS A 1 85 ? -2.649 -0.903 7.130 1.00 89.44 85 LYS A CA 1
ATOM 671 C C . LYS A 1 85 ? -3.141 -1.409 5.772 1.00 89.44 85 LYS A C 1
ATOM 673 O O . LYS A 1 85 ? -2.320 -1.689 4.899 1.00 89.44 85 LYS A O 1
ATOM 678 N N . ILE A 1 86 ? -4.456 -1.502 5.564 1.00 90.69 86 ILE A N 1
ATOM 679 C CA . ILE A 1 86 ? -5.014 -1.855 4.249 1.00 90.69 86 ILE A CA 1
ATOM 680 C C . ILE A 1 86 ? -4.651 -0.780 3.222 1.00 90.69 86 ILE A C 1
ATOM 682 O O . ILE A 1 86 ? -4.216 -1.123 2.122 1.00 90.69 86 ILE A O 1
ATOM 686 N N . LEU A 1 87 ? -4.734 0.504 3.585 1.00 90.25 87 LEU A N 1
ATOM 687 C CA . LEU A 1 87 ? -4.342 1.607 2.704 1.00 90.25 87 LEU A CA 1
ATOM 688 C C . LEU A 1 87 ? -2.867 1.514 2.280 1.00 90.25 87 LEU A C 1
ATOM 690 O O . LEU A 1 87 ? -2.552 1.687 1.102 1.00 90.25 87 LEU A O 1
ATOM 694 N N . MET A 1 88 ? -1.964 1.145 3.195 1.00 91.69 88 MET A N 1
ATOM 695 C CA . MET A 1 88 ? -0.560 0.874 2.847 1.00 91.69 88 MET A CA 1
ATOM 696 C C . MET A 1 88 ? -0.435 -0.228 1.782 1.00 91.69 88 MET A C 1
ATOM 698 O O . MET A 1 88 ? 0.300 -0.077 0.803 1.00 91.69 88 MET A O 1
ATOM 702 N N . GLY A 1 89 ? -1.175 -1.330 1.947 1.00 90.69 89 GLY A N 1
ATOM 703 C CA . GLY A 1 89 ? -1.204 -2.434 0.985 1.00 90.69 89 GLY A CA 1
ATOM 704 C C . GLY A 1 89 ? -1.778 -2.023 -0.374 1.00 90.69 89 GLY A C 1
ATOM 705 O O . GLY A 1 89 ? -1.228 -2.392 -1.412 1.00 90.69 89 GLY A O 1
ATOM 706 N N . MET A 1 90 ? -2.808 -1.173 -0.389 1.00 89.94 90 MET A N 1
ATOM 707 C CA . MET A 1 90 ? -3.359 -0.600 -1.622 1.00 89.94 90 MET A CA 1
ATOM 708 C C . MET A 1 90 ? -2.321 0.269 -2.346 1.00 89.94 90 MET A C 1
ATOM 710 O O . MET A 1 90 ? -2.202 0.198 -3.570 1.00 89.94 90 MET A O 1
ATOM 714 N N . GLY A 1 91 ? -1.502 1.016 -1.600 1.00 89.50 91 GLY A N 1
ATOM 715 C CA . GLY A 1 91 ? -0.358 1.752 -2.144 1.00 89.50 91 GLY A CA 1
ATOM 716 C C . GLY A 1 91 ? 0.649 0.853 -2.857 1.00 89.50 91 GLY A C 1
ATOM 717 O O . GLY A 1 91 ? 1.111 1.190 -3.947 1.00 89.50 91 GLY A O 1
ATOM 718 N N . ALA A 1 92 ? 0.937 -0.322 -2.294 1.00 90.81 92 ALA A N 1
ATOM 719 C CA . ALA A 1 92 ? 1.777 -1.328 -2.940 1.00 90.81 92 ALA A CA 1
ATOM 720 C C . ALA A 1 92 ? 1.106 -1.952 -4.178 1.00 90.81 92 ALA A C 1
ATOM 722 O O . ALA A 1 92 ? 1.784 -2.242 -5.161 1.00 90.81 92 ALA A O 1
ATOM 723 N N . VAL A 1 93 ? -0.217 -2.145 -4.166 1.00 89.31 93 VAL A N 1
ATOM 724 C CA . VAL A 1 93 ? -0.991 -2.681 -5.301 1.00 89.31 93 VAL A CA 1
ATOM 725 C C . VAL A 1 93 ? -0.988 -1.722 -6.487 1.00 89.31 93 VAL A C 1
ATOM 727 O O . VAL A 1 93 ? -0.619 -2.133 -7.590 1.00 89.31 93 VAL A O 1
ATOM 730 N N . PHE A 1 94 ? -1.331 -0.449 -6.281 1.00 85.12 94 PHE A N 1
ATOM 731 C CA . PHE A 1 94 ? -1.367 0.544 -7.358 1.00 85.12 94 PHE A CA 1
ATOM 732 C C . PHE A 1 94 ? 0.036 0.968 -7.781 1.00 85.12 94 PHE A C 1
ATOM 734 O O . PHE A 1 94 ? 0.370 0.947 -8.969 1.00 85.12 94 PHE A O 1
ATOM 741 N N . GLY A 1 95 ? 0.915 1.220 -6.810 1.00 83.88 95 GLY A N 1
ATOM 742 C CA . GLY A 1 95 ? 2.238 1.777 -7.047 1.00 83.88 95 GLY A CA 1
ATOM 743 C C . GLY A 1 95 ? 2.176 3.196 -7.608 1.00 83.88 95 GLY A C 1
ATOM 744 O O . GLY A 1 95 ? 1.194 3.619 -8.212 1.00 83.88 95 GLY A O 1
ATOM 745 N N . LEU A 1 96 ? 3.262 3.934 -7.426 1.00 80.25 96 LEU A N 1
ATOM 746 C CA . LEU A 1 96 ? 3.404 5.282 -7.961 1.00 80.25 96 LEU A CA 1
ATOM 747 C C . LEU A 1 96 ? 4.506 5.310 -8.995 1.00 80.25 96 LEU A C 1
ATOM 749 O O . LEU A 1 96 ? 5.657 4.981 -8.704 1.00 80.25 96 LEU A O 1
ATOM 753 N N . ASN A 1 97 ? 4.145 5.743 -10.199 1.00 80.69 97 ASN A N 1
ATOM 754 C CA . ASN A 1 97 ? 5.119 6.104 -11.206 1.00 80.69 97 ASN A CA 1
ATOM 755 C C . ASN A 1 97 ? 5.224 7.627 -11.237 1.00 80.69 97 ASN A C 1
ATOM 757 O O . ASN A 1 97 ? 4.380 8.300 -11.822 1.00 80.69 97 ASN A O 1
ATOM 761 N N . ILE A 1 98 ? 6.287 8.152 -10.630 1.00 71.00 98 ILE A N 1
ATOM 762 C CA . ILE A 1 98 ? 6.511 9.596 -10.474 1.00 71.00 98 ILE A CA 1
ATOM 763 C C . ILE A 1 98 ? 6.520 10.323 -11.836 1.00 71.00 98 ILE A C 1
ATOM 765 O O . ILE A 1 98 ? 6.143 11.489 -11.940 1.00 71.00 98 ILE A O 1
ATOM 769 N N . PHE A 1 99 ? 6.897 9.621 -12.905 1.00 71.06 99 PHE A N 1
ATOM 770 C CA . PHE A 1 99 ? 6.998 10.183 -14.250 1.00 71.06 99 PHE A CA 1
ATOM 771 C C . PHE A 1 99 ? 5.685 10.151 -15.037 1.00 71.06 99 PHE A C 1
ATOM 773 O O . PHE A 1 99 ? 5.612 10.765 -16.098 1.00 71.06 99 PHE A O 1
ATOM 780 N N . ASN A 1 100 ? 4.656 9.444 -14.555 1.00 71.69 100 ASN A N 1
ATOM 781 C CA . ASN A 1 100 ? 3.372 9.362 -15.240 1.00 71.69 100 ASN A CA 1
ATOM 782 C C . ASN A 1 100 ? 2.250 10.015 -14.410 1.00 71.69 100 ASN A C 1
ATOM 784 O O . ASN A 1 100 ? 1.783 9.408 -13.437 1.00 71.69 100 ASN A O 1
ATOM 788 N N . PRO A 1 101 ? 1.760 11.204 -14.822 1.00 65.06 101 PRO A N 1
ATOM 789 C CA . PRO A 1 101 ? 0.728 11.942 -14.104 1.00 65.06 101 PRO A CA 1
ATOM 790 C C . PRO A 1 101 ? -0.581 11.176 -13.909 1.00 65.06 101 PRO A C 1
ATOM 792 O O . PRO A 1 101 ? -1.288 11.394 -12.928 1.00 65.06 101 PRO A O 1
ATOM 795 N N . SER A 1 102 ? -0.898 10.240 -14.809 1.00 67.88 102 SER A N 1
ATOM 796 C CA . SER A 1 102 ? -2.118 9.437 -14.703 1.00 67.88 102 SER A CA 1
ATOM 797 C C . SER A 1 102 ? -2.123 8.525 -13.472 1.00 67.88 102 SER A C 1
ATOM 799 O O . SER A 1 102 ? -3.188 8.113 -13.023 1.00 67.88 102 SER A O 1
ATOM 801 N N . SER A 1 103 ? -0.951 8.216 -12.901 1.00 65.62 103 SER A N 1
ATOM 802 C CA . SER A 1 103 ? -0.857 7.417 -11.675 1.00 65.62 103 SER A CA 1
ATOM 803 C C . SER A 1 103 ? -1.277 8.186 -10.416 1.00 65.62 103 SER A C 1
ATOM 805 O O . SER A 1 103 ? -1.688 7.558 -9.445 1.00 65.62 103 SER A O 1
ATOM 807 N N . TYR A 1 104 ? -1.287 9.526 -10.447 1.00 67.25 104 TYR A N 1
ATOM 808 C CA . TYR A 1 104 ? -1.751 10.356 -9.329 1.00 67.25 104 TYR A CA 1
ATOM 809 C C . TYR A 1 104 ? -3.275 10.426 -9.215 1.00 67.25 104 TYR A C 1
ATOM 811 O O . TYR A 1 104 ? -3.786 10.715 -8.138 1.00 67.25 104 TYR A O 1
ATOM 819 N N . PHE A 1 105 ? -4.015 10.130 -10.290 1.00 63.69 105 PHE A N 1
ATOM 820 C CA . PHE A 1 105 ? -5.481 10.175 -10.279 1.00 63.69 105 PHE A CA 1
ATOM 821 C C . PHE A 1 105 ? -6.078 9.209 -9.246 1.00 63.69 105 PHE A C 1
ATOM 823 O O . PHE A 1 105 ? -6.985 9.571 -8.504 1.00 63.69 105 PHE A O 1
ATOM 830 N N . VAL A 1 106 ? -5.505 8.007 -9.133 1.00 65.25 106 VAL A N 1
ATOM 831 C CA . VAL A 1 106 ? -5.939 7.003 -8.148 1.00 65.25 106 VAL A CA 1
ATOM 832 C C . VAL A 1 106 ? -5.681 7.477 -6.718 1.00 65.25 106 VAL A C 1
ATOM 834 O O . VAL A 1 106 ? -6.484 7.213 -5.833 1.00 65.25 106 VAL A O 1
ATOM 837 N N . PHE A 1 107 ? -4.597 8.223 -6.497 1.00 64.62 107 PHE A N 1
ATOM 838 C CA . PHE A 1 107 ? -4.290 8.818 -5.196 1.00 64.62 107 PHE A CA 1
ATOM 839 C C . PHE A 1 107 ? -5.237 9.980 -4.885 1.00 64.62 107 PHE A C 1
ATOM 841 O O . PHE A 1 107 ? -5.687 10.097 -3.752 1.00 64.62 107 PHE A O 1
ATOM 848 N N . GLY A 1 108 ? -5.598 10.783 -5.889 1.00 61.84 108 GLY A N 1
ATOM 849 C CA . GLY A 1 108 ? -6.557 11.881 -5.758 1.00 61.84 108 GLY A CA 1
ATOM 850 C C . GLY A 1 108 ? -7.952 11.436 -5.313 1.00 61.84 108 GLY A C 1
ATOM 851 O O . GLY A 1 108 ? -8.583 12.153 -4.550 1.00 61.84 108 GLY A O 1
ATOM 852 N N . ILE A 1 109 ? -8.401 10.235 -5.701 1.00 64.12 109 ILE A N 1
ATOM 853 C CA . ILE A 1 109 ? -9.690 9.668 -5.254 1.00 64.12 109 ILE A CA 1
ATOM 854 C C . ILE A 1 109 ? -9.722 9.433 -3.735 1.00 64.12 109 ILE A C 1
ATOM 856 O O . ILE A 1 109 ? -10.783 9.520 -3.137 1.00 64.12 109 ILE A O 1
ATOM 860 N N . PHE A 1 110 ? -8.582 9.171 -3.087 1.00 58.31 110 PHE A N 1
ATOM 861 C CA . PHE A 1 110 ? -8.538 9.027 -1.625 1.00 58.31 110 PHE A CA 1
ATOM 862 C C . PHE A 1 110 ? -8.597 10.370 -0.877 1.00 58.31 110 PHE A C 1
ATOM 864 O O . PHE A 1 110 ? -8.799 10.373 0.334 1.00 58.31 110 PHE A O 1
ATOM 871 N N . PHE A 1 111 ? -8.401 11.493 -1.577 1.00 55.12 111 PHE A N 1
ATOM 872 C CA . PHE A 1 111 ? -8.449 12.847 -1.015 1.00 55.12 111 PHE A CA 1
ATOM 873 C C . PHE A 1 111 ? -9.709 13.639 -1.413 1.00 55.12 111 PHE A C 1
ATOM 875 O O . PHE A 1 111 ? -9.881 14.751 -0.912 1.00 55.12 111 PHE A O 1
ATOM 882 N N . ALA A 1 112 ? -10.540 13.110 -2.318 1.00 46.66 112 ALA A N 1
ATOM 883 C CA . ALA A 1 112 ? -11.776 13.726 -2.811 1.00 46.66 112 ALA A CA 1
ATOM 884 C C . ALA A 1 112 ? -13.002 13.154 -2.090 1.00 46.66 112 ALA A C 1
ATOM 886 O O . ALA A 1 112 ? -13.902 13.958 -1.762 1.00 46.66 112 ALA A O 1
#

=== Feature glossary ===
The record interleaves many kinds of information about one protein. Here is each kind framed as the question it answers.

Q: What does the local fold look like, residue by residue?
A: The Foldseek 3Di string encodes local tertiary geometry as a 20-letter alphabet — one character per residue — derived from the relative positions of nearby Cα atoms. Unlike the amino-acid sequence, 3Di is a direct function of the 3D structure, so two proteins with the same fold have similar 3Di strings even at low sequence identity.

Q: Which residues are in helices, strands, or loops?
A: The SS8 string is DSSP's per-residue secondary-structure call. α-helix (H) means an i→i+4 H-bond ladder; β-strand (E) means the residue participates in a β-sheet; 3₁₀ (G) and π (I) are tighter and wider helices; T/S are turns/bends; '-' is loop.

Q: How big and how compact is the whole molecule?
A: Radius of gyration (Rg) is the root-mean-square distance of Cα atoms from their centroid — a single number for overall size and compactness. A globular domain of N residues has Rg ≈ 2.2·N^0.38 Å; an extended or disordered chain has a much larger Rg. The Cα contact count is the number of residue pairs whose Cα atoms are within 8 Å and are more than four positions apart in sequence — a standard proxy for tertiary packing density. The bounding box is the smallest axis-aligned box enclosing all Cα atoms.

Q: Where is each backbone atom in 3D?
A: Structure coordinates are given as an mmCIF _atom_site loop: one row per atom with element, residue name, chain id, sequence number, and x/y/z position in Å. Only the four main-chain atoms per residue are included here; side chains are omitted to keep the record compact.

Q: What is the amino-acid chain?
A: Primary structure: the covalent order of the twenty standard amino acids along the backbone. Two proteins with the same sequence will (almost always) fold to the same structure; two with 30% identity often share a fold but not the details.

Q: What if only a Cα trace is available?
A: Three-state secondary structure (P-SEA) collapses the eight DSSP classes into helix (a), strand (b), and coil (c). P-SEA assigns these from Cα geometry alone — distances and angles — without requiring backbone oxygens, so it works on any Cα trace.

Q: What family and function is it annotated with?
A: Database cross-references. InterPro integrates a dozen domain/family signature databases into unified entries with residue-range hits. GO terms attach function/process/location labels with evidence codes. CATH codes position the fold in a four-level structural taxonomy. Organism is the NCBI-taxonomy species name.

Q: How confident is the AlphaFold model at each residue?
A: pLDDT is the predicted lDDT-Cα score: AlphaFold's confidence that the local environment of each residue (all inter-atomic distances within 15 Å) is correctly placed. It is a per-residue number between 0 and 100, with higher meaning more reliable.

Q: How mobile is each atom in the crystal?
A: B-factor (Debye–Waller factor) reflects atomic displacement in the crystal lattice. It is an experimental observable (units Å²), not a prediction; low values mean the atom is pinned down, high values mean it moves or is heterogeneous across the crystal.

Q: Which residues are buried vs exposed?
A: SASA measures how much of the protein is reachable by solvent. It is computed by rolling a water-sized probe over the atomic surface and summing the exposed area (Å²). Per-residue SASA distinguishes core (buried, low SASA) from surface (exposed, high SASA) residues; total SASA is a whole-molecule size measur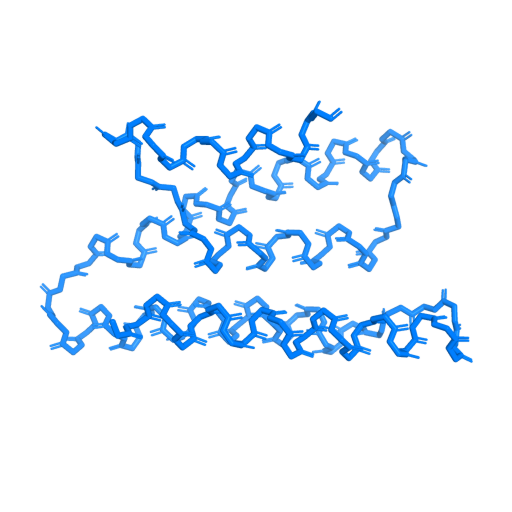e.

Q: What do the diagnostic plots show?
A: Plot images: a contact map (which residues are close in 3D, as an N×N binary image), a Ramachandran scatter (backbone torsion angles, revealing secondary-structure composition at a glance), and — for AlphaFold structures — a PAE heatmap (pairwise prediction confidence).

Q: What known structures does this most resemble?
A: The Foldseek neighbor list gives the closest experimentally determined structures in the PDB, ranked by structural alignment. TM-score near 1 means near-identical fold; near 0.3 means only rough topology match. This is how one finds what a novel AlphaFold prediction most resembles in the solved-structure universe.

Q: Are the domains correctly placed relative to each other?
A: Predicted aligned error is AlphaFold's pairwise confidence. Unlike pLDDT (per-residue), PAE is per-residue-pair and captures whether two parts of the structure are correctly placed relative to each other. Units are ångströms of expected positional error.

Q: What do the rendered images show?
A: Structure images are PyMOL renders from six orthogonal camera directions. Cartoon representation draws helices as coils and strands as arrows; sticks shows the backbone as bonds; surface shows the solvent-excluded envelope. Rainbow coloring maps sequence position to hue (blue→red, N→C); chain coloring assigns a distinct color per polypeptide.

Q: What are the backbone torsion angles?
A: φ (phi) and ψ (psi) are the two rotatable backbone dihedrals per residue: φ is the C(i-1)–N–Cα–C torsion, ψ is the N–Cα–C–N(i+1) torsion, both in degrees on (−180°, 180°]. α-helical residues cluster near (−60°, −45°); β-strand residues near (−120°, +130°). A Ramachandran plot is simply a scatter of (φ, ψ) for every residue.